Protein AF-F3G9L3-F1 (afdb_monomer_lite)

Organism: NCBI:txid629263

InterPro domains:
  IPR028082 Periplasmic binding protein-like I [SSF53822] (2-49)
  IPR046335 Transcriptional regulator LacI/GalR-like, sensor domain [PF13377] (2-50)

Sequence (50 aa):
AHMVPRLTSIRTPREEVGQRAAQVLLGLLDGVIQHPQVDLGFELVVRESS

Radius of gyration: 16.5 Å; chains: 1; bounding box: 32×22×40 Å

pLDDT: mean 91.05, std 8.26, range [57.72, 97.75]

Foldseek 3Di:
DDDPPDDWDKADPVVVVVVVVVVVVVCVVVVHDDDPDDDPDIDTRDGDHD

Secondary structure (DSSP, 8-state):
---SSPPPEEE--HHHHHHHHHHHHHHHHTT----S------EEE--TT-

Structure (mmCIF, N/CA/C/O backbone):
data_AF-F3G9L3-F1
#
_entry.id   AF-F3G9L3-F1
#
loop_
_atom_site.group_PDB
_atom_site.id
_atom_site.type_symbol
_atom_site.label_atom_id
_atom_site.label_alt_id
_atom_site.label_comp_id
_atom_site.label_asym_id
_atom_site.label_entity_id
_atom_site.label_seq_id
_atom_site.pdbx_PDB_ins_code
_atom_site.Cartn_x
_atom_site.Cartn_y
_atom_site.Cartn_z
_atom_site.occupancy
_atom_site.B_iso_or_equiv
_atom_site.auth_seq_id
_atom_site.auth_comp_id
_atom_site.auth_asym_id
_atom_site.auth_atom_id
_atom_site.pdbx_PDB_model_num
ATOM 1 N N . ALA A 1 1 ? 9.147 14.572 -20.218 1.00 57.72 1 ALA A N 1
ATOM 2 C CA . ALA A 1 1 ? 10.512 14.021 -20.103 1.00 57.72 1 ALA A CA 1
ATOM 3 C C . ALA A 1 1 ? 10.601 12.769 -20.968 1.00 57.72 1 ALA A C 1
ATOM 5 O O . ALA A 1 1 ? 9.775 11.884 -20.783 1.00 57.72 1 ALA A O 1
ATOM 6 N N . HIS A 1 2 ? 11.529 12.706 -21.926 1.00 77.81 2 HIS A N 1
ATOM 7 C CA . HIS A 1 2 ? 11.810 11.477 -22.675 1.00 77.81 2 HIS A CA 1
ATOM 8 C C . HIS A 1 2 ? 13.078 10.832 -22.117 1.00 77.81 2 HIS A C 1
ATOM 10 O O . HIS A 1 2 ? 14.111 11.487 -22.029 1.00 77.81 2 HIS A O 1
ATOM 16 N N . MET A 1 3 ? 12.971 9.565 -21.715 1.00 78.19 3 MET A N 1
ATOM 17 C CA . MET A 1 3 ? 14.096 8.716 -21.330 1.00 78.19 3 MET A CA 1
ATOM 18 C C . MET A 1 3 ? 14.210 7.635 -22.411 1.00 78.19 3 MET A C 1
ATOM 20 O O . MET A 1 3 ? 13.250 6.892 -22.627 1.00 78.19 3 MET A O 1
ATOM 24 N N . VAL A 1 4 ? 15.329 7.630 -23.139 1.00 82.88 4 VAL A N 1
ATOM 25 C CA . VAL A 1 4 ? 15.633 6.679 -24.218 1.00 82.88 4 VAL A CA 1
ATOM 26 C C . VAL A 1 4 ? 16.988 6.040 -23.900 1.00 82.88 4 VAL A C 1
ATOM 28 O O . VAL A 1 4 ? 17.937 6.788 -23.657 1.00 82.88 4 VAL A O 1
ATOM 31 N N . PRO A 1 5 ? 17.101 4.700 -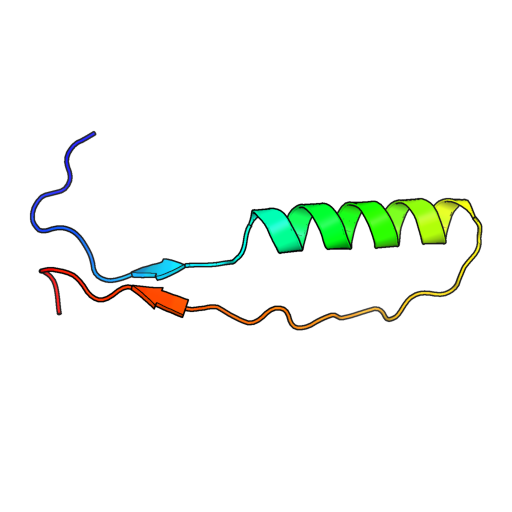23.893 1.00 86.31 5 PRO A N 1
ATOM 32 C CA . PRO A 1 5 ? 16.032 3.717 -24.108 1.00 86.31 5 PRO A CA 1
ATOM 33 C C . PRO A 1 5 ? 15.012 3.689 -22.958 1.00 86.31 5 PRO A C 1
AT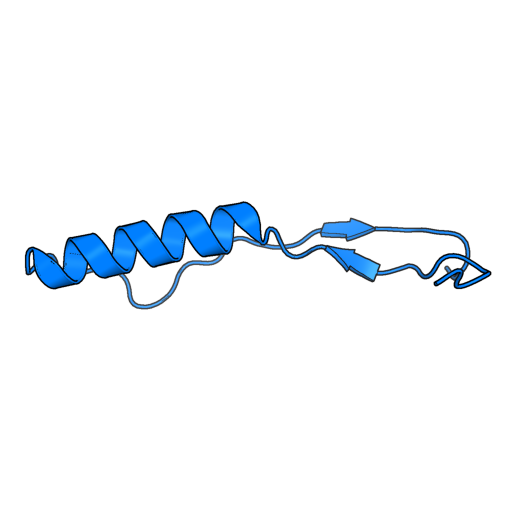OM 35 O O . PRO A 1 5 ? 15.291 4.130 -21.840 1.00 86.31 5 PRO A O 1
ATOM 38 N N . ARG A 1 6 ? 13.804 3.180 -23.219 1.00 88.06 6 ARG A N 1
ATOM 39 C CA . ARG A 1 6 ? 12.784 3.012 -22.180 1.00 88.06 6 ARG A CA 1
ATOM 40 C C . ARG A 1 6 ? 13.247 1.948 -21.187 1.00 88.06 6 ARG A C 1
ATOM 42 O O . ARG A 1 6 ? 13.490 0.804 -21.560 1.00 88.06 6 ARG A O 1
ATOM 49 N N . LEU A 1 7 ? 13.292 2.324 -19.914 1.00 92.06 7 LEU A N 1
ATOM 50 C CA . LEU A 1 7 ? 13.818 1.481 -18.846 1.00 92.06 7 LEU A CA 1
ATOM 51 C C . LEU A 1 7 ? 12.865 0.331 -18.476 1.00 92.06 7 LEU A C 1
ATOM 53 O O . LEU A 1 7 ? 11.664 0.551 -18.296 1.00 92.06 7 LEU A O 1
ATOM 57 N N . THR A 1 8 ? 13.395 -0.875 -18.302 1.00 93.50 8 THR A N 1
ATOM 58 C CA . THR A 1 8 ? 12.726 -1.992 -17.623 1.00 93.50 8 THR A CA 1
ATOM 59 C C . THR A 1 8 ? 12.530 -1.642 -16.148 1.00 93.50 8 THR A C 1
ATOM 61 O O . THR A 1 8 ? 13.465 -1.230 -15.470 1.00 93.50 8 THR A O 1
ATOM 64 N N . SER A 1 9 ? 11.307 -1.756 -15.632 1.00 95.38 9 SER A N 1
ATOM 65 C CA . SER A 1 9 ? 10.961 -1.228 -14.303 1.00 95.38 9 SER A CA 1
ATOM 66 C C . SER A 1 9 ? 9.969 -2.108 -13.563 1.00 95.38 9 SER A C 1
ATOM 68 O O . SER A 1 9 ? 9.124 -2.735 -14.192 1.00 95.38 9 SER A O 1
ATOM 70 N N . ILE A 1 10 ? 9.952 -2.024 -12.237 1.00 96.44 10 ILE A N 1
ATOM 71 C CA . ILE A 1 10 ? 8.855 -2.566 -11.433 1.00 96.44 10 ILE A CA 1
ATOM 72 C C . ILE A 1 10 ? 7.667 -1.596 -11.431 1.00 96.44 10 ILE A C 1
ATOM 74 O O . ILE A 1 10 ? 7.818 -0.406 -11.145 1.00 96.44 10 ILE A O 1
ATOM 78 N N . ARG A 1 11 ? 6.476 -2.106 -11.750 1.00 95.38 11 ARG A N 1
ATOM 79 C CA . ARG A 1 11 ? 5.199 -1.415 -11.587 1.00 95.38 11 ARG A CA 1
ATOM 80 C C . ARG A 1 11 ? 4.567 -1.842 -10.270 1.00 95.38 11 ARG A C 1
ATOM 82 O O . ARG A 1 11 ? 4.127 -2.975 -10.119 1.00 95.38 11 ARG A O 1
ATOM 89 N N . THR A 1 12 ? 4.483 -0.899 -9.346 1.00 97.25 12 THR A N 1
ATOM 90 C CA . THR A 1 12 ? 3.671 -1.026 -8.132 1.00 97.25 12 THR A CA 1
ATOM 91 C C . THR A 1 12 ? 2.210 -0.674 -8.457 1.00 97.25 12 THR A C 1
ATOM 93 O O . THR A 1 12 ? 1.995 0.332 -9.148 1.00 97.25 12 THR A O 1
ATOM 96 N N . PRO A 1 13 ? 1.206 -1.427 -7.969 1.00 96.75 13 PRO A N 1
ATOM 97 C CA . PRO A 1 13 ? -0.215 -1.156 -8.218 1.00 96.75 13 PRO A CA 1
ATOM 98 C C . PRO A 1 13 ? -0.711 0.043 -7.387 1.00 96.75 13 PRO A C 1
ATOM 100 O O . PRO A 1 13 ? -1.402 -0.095 -6.384 1.00 96.75 13 PRO A O 1
ATOM 103 N N . ARG A 1 14 ? -0.319 1.262 -7.780 1.00 96.56 14 ARG A N 1
ATOM 104 C CA . ARG A 1 14 ? -0.535 2.489 -6.981 1.00 96.56 14 ARG A CA 1
ATOM 105 C C . ARG A 1 14 ? -2.002 2.802 -6.689 1.00 96.56 14 ARG A C 1
ATOM 107 O O . ARG A 1 14 ? -2.297 3.345 -5.630 1.00 96.56 14 ARG A O 1
ATOM 114 N N . GLU A 1 15 ? -2.894 2.484 -7.619 1.00 97.75 15 GLU A N 1
ATOM 115 C CA . GLU A 1 15 ? -4.336 2.667 -7.436 1.00 97.75 15 GLU A CA 1
ATOM 116 C C . GLU A 1 15 ? -4.868 1.767 -6.317 1.00 97.75 15 GLU A C 1
ATOM 118 O O . GLU A 1 15 ? -5.478 2.257 -5.369 1.00 97.75 15 GLU A O 1
ATOM 123 N N . GLU A 1 16 ? -4.547 0.474 -6.375 1.00 97.00 16 GLU A N 1
ATOM 124 C CA . GLU A 1 16 ? -4.964 -0.510 -5.376 1.00 97.00 16 GLU A CA 1
ATOM 125 C C . GLU A 1 16 ? -4.364 -0.212 -3.998 1.00 97.00 16 GLU A C 1
ATOM 127 O O . GLU A 1 16 ? -5.063 -0.288 -2.989 1.00 97.00 16 GLU A O 1
ATOM 132 N N . VAL A 1 17 ? -3.101 0.233 -3.952 1.00 96.62 17 VAL A N 1
ATOM 133 C CA . VAL A 1 17 ? -2.471 0.734 -2.719 1.00 96.62 17 VAL A CA 1
ATOM 134 C C . VAL A 1 17 ? -3.300 1.867 -2.111 1.00 96.62 17 VAL A C 1
ATOM 136 O O . VAL A 1 17 ? -3.600 1.835 -0.918 1.00 96.62 17 VAL A O 1
ATOM 139 N N . GLY A 1 18 ? -3.696 2.859 -2.913 1.00 96.69 18 GLY A N 1
ATOM 140 C CA . GLY A 1 18 ? -4.497 3.990 -2.443 1.00 96.69 18 GLY A CA 1
ATOM 141 C C . GLY A 1 18 ? -5.882 3.566 -1.959 1.00 96.69 18 GLY A C 1
ATOM 142 O O . GLY A 1 18 ? -6.306 3.954 -0.869 1.00 96.69 18 GLY A O 1
ATOM 143 N N . GLN A 1 19 ? -6.565 2.722 -2.733 1.00 97.44 19 GLN A N 1
ATOM 144 C CA . GLN A 1 19 ? -7.881 2.199 -2.380 1.00 97.44 19 GLN A CA 1
ATOM 145 C C . GLN A 1 19 ? -7.832 1.399 -1.074 1.00 97.44 19 GLN A C 1
ATOM 147 O O . GLN A 1 19 ? -8.650 1.625 -0.179 1.00 97.44 19 GLN A O 1
ATOM 152 N N . ARG A 1 20 ? -6.850 0.501 -0.928 1.00 95.44 20 ARG A N 1
ATOM 153 C CA . ARG A 1 20 ? -6.692 -0.307 0.281 1.00 95.44 20 ARG A CA 1
ATOM 154 C C . ARG A 1 20 ? -6.348 0.554 1.491 1.00 95.44 20 ARG A C 1
ATOM 156 O O . ARG A 1 20 ? -6.920 0.345 2.557 1.00 95.44 20 ARG A O 1
ATOM 163 N N . ALA A 1 21 ? -5.464 1.538 1.332 1.00 94.38 21 ALA A N 1
ATOM 164 C CA . ALA A 1 21 ? -5.117 2.468 2.402 1.00 94.38 21 ALA A CA 1
ATOM 165 C C . ALA A 1 21 ? -6.338 3.272 2.879 1.00 94.38 21 ALA A C 1
ATOM 167 O O . ALA A 1 21 ? -6.553 3.398 4.084 1.00 94.38 21 ALA A O 1
ATOM 168 N N . ALA A 1 22 ? -7.171 3.757 1.953 1.00 96.12 22 ALA A N 1
ATOM 169 C CA . ALA A 1 22 ? -8.397 4.473 2.291 1.00 96.12 22 ALA A CA 1
ATOM 170 C C . ALA A 1 22 ? -9.383 3.584 3.067 1.00 96.12 22 ALA A C 1
ATOM 172 O O . ALA A 1 22 ? -9.914 4.005 4.091 1.00 96.12 22 ALA A O 1
ATOM 173 N N . GLN A 1 23 ? -9.584 2.338 2.628 1.00 94.50 23 GLN A N 1
ATOM 174 C CA . GLN A 1 23 ? -10.443 1.374 3.325 1.00 94.50 23 GLN A CA 1
ATOM 175 C C . GLN A 1 23 ? -9.944 1.065 4.739 1.00 94.50 23 GLN A C 1
ATOM 177 O O . GLN A 1 23 ? -10.738 1.038 5.676 1.00 94.50 23 GLN A O 1
ATOM 182 N N . VAL A 1 24 ? -8.632 0.859 4.902 1.00 93.81 24 VAL A N 1
ATOM 183 C CA . VAL A 1 24 ? -8.028 0.632 6.221 1.00 93.81 24 VAL A CA 1
ATOM 184 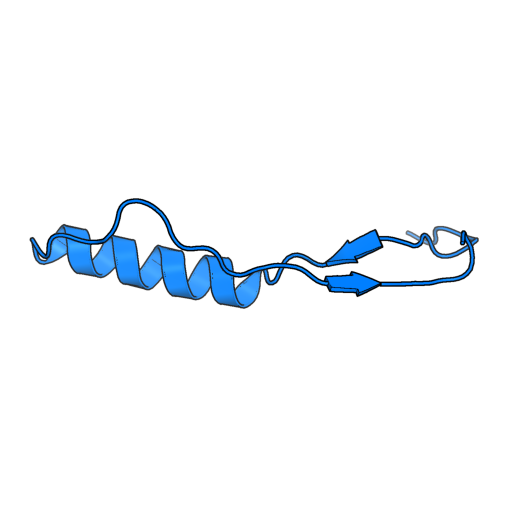C C . VAL A 1 24 ? -8.255 1.844 7.118 1.00 93.81 24 VAL A C 1
ATOM 186 O O . VAL A 1 24 ? -8.697 1.674 8.250 1.00 93.81 24 VAL A O 1
ATOM 189 N N . LEU A 1 25 ? -8.019 3.060 6.616 1.00 94.31 25 LEU A N 1
ATOM 190 C CA . LEU A 1 25 ? -8.217 4.284 7.390 1.00 94.31 25 LEU A CA 1
ATOM 191 C C . LEU A 1 25 ? -9.672 4.450 7.846 1.00 94.31 25 LEU A C 1
ATOM 193 O O . LEU A 1 25 ? -9.904 4.733 9.017 1.00 94.31 25 LEU A O 1
ATOM 197 N N . LEU A 1 26 ? -10.641 4.242 6.953 1.00 95.69 26 LEU A N 1
ATOM 198 C CA . LEU A 1 26 ? -12.063 4.309 7.302 1.00 95.69 26 LEU A CA 1
ATOM 199 C C . LEU A 1 26 ? -12.432 3.253 8.352 1.00 95.69 26 LEU A C 1
ATOM 201 O O . LEU A 1 26 ? -13.060 3.582 9.352 1.00 95.69 26 LEU A O 1
ATOM 205 N N . GLY A 1 27 ? -11.953 2.017 8.193 1.00 94.56 27 GLY A N 1
ATOM 206 C CA . GLY A 1 27 ? -12.169 0.964 9.185 1.00 94.56 27 GLY A CA 1
ATOM 207 C C . GLY A 1 27 ? -11.593 1.310 10.561 1.00 94.56 27 GLY A C 1
ATOM 208 O O . GLY A 1 27 ? -12.227 1.024 11.572 1.00 94.56 27 GLY A O 1
ATOM 209 N N . LEU A 1 28 ? -10.427 1.963 10.616 1.00 93.25 28 LEU A N 1
ATOM 210 C CA . LEU A 1 28 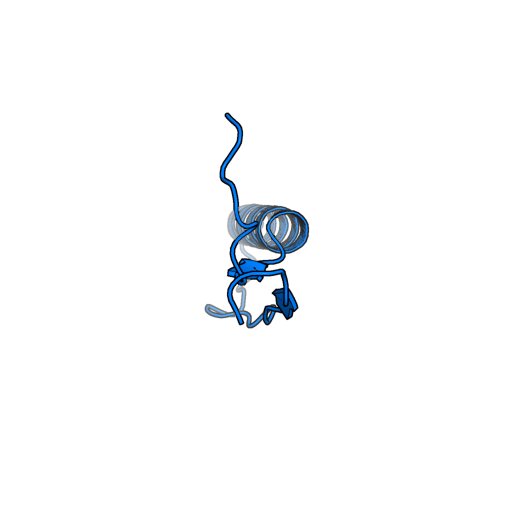? -9.845 2.437 11.876 1.00 93.25 28 LEU A CA 1
ATOM 211 C C . LEU A 1 28 ? -10.704 3.521 12.540 1.00 93.25 28 LEU A C 1
ATOM 213 O O . LEU A 1 28 ? -10.852 3.501 13.760 1.00 93.25 28 LEU A O 1
ATOM 217 N N . LEU A 1 29 ? -11.280 4.442 11.758 1.00 96.00 29 LEU A N 1
ATOM 218 C CA . LEU A 1 29 ? -12.206 5.459 12.273 1.00 96.00 29 LEU A CA 1
ATOM 219 C C . LEU A 1 29 ? -13.478 4.829 12.858 1.00 96.00 29 LEU A C 1
ATOM 221 O O . LEU A 1 29 ? -13.975 5.304 13.876 1.00 96.00 29 LEU A O 1
ATOM 225 N N . ASP A 1 30 ? -13.939 3.726 12.271 1.00 97.00 30 ASP A N 1
ATOM 226 C CA . ASP A 1 30 ? -15.094 2.955 12.744 1.00 97.00 30 ASP A CA 1
ATOM 227 C C . ASP A 1 30 ? -14.750 1.981 13.894 1.00 97.00 30 ASP A C 1
ATOM 229 O O . ASP A 1 30 ? -15.601 1.215 14.348 1.00 97.00 30 ASP A O 1
ATOM 233 N N . GLY A 1 31 ? -13.503 1.980 14.382 1.00 95.12 31 GLY A N 1
ATOM 234 C CA . GLY A 1 31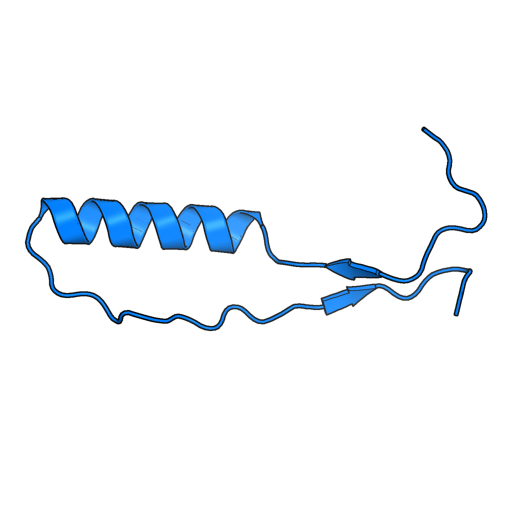 ? -13.049 1.104 15.468 1.00 95.12 31 GLY A CA 1
ATOM 235 C C . GLY A 1 31 ? -12.868 -0.364 15.064 1.00 95.12 31 GLY A C 1
ATOM 236 O O . GLY A 1 31 ? -12.771 -1.239 15.927 1.00 95.12 31 GLY A O 1
ATOM 237 N N . VAL A 1 32 ? -12.811 -0.661 13.765 1.00 93.88 32 VAL A N 1
ATOM 238 C CA . VAL A 1 32 ? -12.599 -2.014 13.246 1.00 93.88 32 VAL A CA 1
ATOM 239 C C . VAL A 1 32 ? -11.110 -2.348 13.263 1.00 93.88 32 VAL A C 1
ATOM 241 O O . VAL A 1 32 ? -10.294 -1.667 12.640 1.00 93.88 32 VAL A O 1
ATOM 244 N N . ILE A 1 33 ? -10.749 -3.449 13.924 1.00 84.38 33 ILE A N 1
ATOM 245 C CA . ILE A 1 33 ? -9.372 -3.952 13.916 1.00 84.38 33 ILE A CA 1
ATOM 246 C C . ILE A 1 33 ? -9.047 -4.515 12.528 1.00 84.38 33 ILE A C 1
ATOM 248 O O . ILE A 1 33 ? -9.676 -5.464 12.062 1.00 84.38 33 ILE A O 1
ATOM 252 N N . GLN A 1 34 ? -8.045 -3.925 11.876 1.00 83.38 34 GLN A N 1
ATOM 253 C CA . GLN A 1 34 ? -7.562 -4.331 10.556 1.00 83.38 34 GLN A CA 1
ATOM 254 C C . GLN A 1 34 ? -6.242 -5.101 10.660 1.00 83.38 34 GLN A C 1
ATOM 256 O O . GLN A 1 34 ? -5.483 -4.949 11.618 1.00 83.38 34 GLN A O 1
ATOM 261 N N . HIS A 1 35 ? -5.945 -5.911 9.641 1.00 81.25 35 HIS A N 1
ATOM 262 C CA . HIS A 1 35 ? -4.647 -6.574 9.532 1.00 81.25 35 HIS A CA 1
ATOM 263 C C . HIS A 1 35 ? -3.544 -5.529 9.300 1.00 81.25 35 HIS A C 1
ATOM 265 O O . HIS A 1 35 ? -3.701 -4.679 8.420 1.00 81.25 35 HIS A O 1
ATOM 271 N N . PRO A 1 36 ? -2.418 -5.599 10.032 1.00 78.81 36 PRO A N 1
ATOM 272 C CA . PRO A 1 36 ? -1.380 -4.571 9.976 1.00 78.81 36 PRO A CA 1
ATOM 273 C C . PRO A 1 36 ? -0.595 -4.562 8.656 1.00 78.81 36 PRO A C 1
ATOM 275 O O .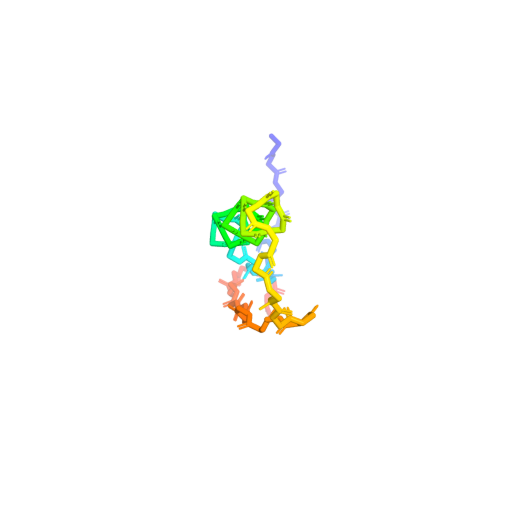 PRO A 1 36 ? 0.088 -3.586 8.362 1.00 78.81 36 PRO A O 1
ATOM 278 N N . GLN A 1 37 ? -0.681 -5.631 7.858 1.00 88.25 37 GLN A N 1
ATOM 279 C CA . GLN A 1 37 ? 0.052 -5.779 6.605 1.00 88.25 37 GLN A CA 1
ATOM 280 C C . GLN A 1 37 ? -0.828 -6.430 5.538 1.00 88.25 37 GLN A C 1
ATOM 282 O O . GLN A 1 37 ? -1.556 -7.385 5.810 1.00 88.25 37 GLN A O 1
ATOM 287 N N . VAL A 1 38 ? -0.728 -5.913 4.314 1.00 89.81 38 VAL A N 1
ATOM 288 C CA . VAL A 1 38 ? -1.395 -6.446 3.125 1.00 89.81 38 VAL A CA 1
ATOM 289 C C . VAL A 1 38 ? -0.372 -6.466 1.999 1.00 89.81 38 VAL A C 1
ATOM 291 O O . VAL A 1 38 ? 0.241 -5.439 1.715 1.00 89.81 38 VAL A O 1
ATOM 294 N N . ASP A 1 39 ? -0.172 -7.631 1.392 1.00 93.88 39 ASP A N 1
ATOM 295 C CA . ASP A 1 39 ? 0.633 -7.765 0.181 1.00 93.88 39 ASP A CA 1
ATOM 296 C C . ASP A 1 39 ? -0.266 -7.564 -1.044 1.00 93.88 39 ASP A C 1
ATOM 298 O O . ASP A 1 39 ? -1.303 -8.214 -1.165 1.00 93.88 39 ASP A O 1
ATOM 302 N N . LEU A 1 40 ? 0.120 -6.637 -1.917 1.00 95.12 40 LEU A N 1
ATOM 303 C CA . LEU A 1 40 ? -0.578 -6.311 -3.166 1.00 95.12 40 LEU A CA 1
ATOM 304 C C . LEU A 1 40 ? 0.259 -6.687 -4.400 1.00 95.12 40 LEU A C 1
ATOM 306 O O . LEU A 1 40 ? -0.155 -6.462 -5.533 1.00 95.12 40 LEU A O 1
ATOM 310 N N . GLY A 1 41 ? 1.454 -7.246 -4.191 1.00 96.31 41 GLY A N 1
ATOM 311 C CA . GLY A 1 41 ? 2.369 -7.619 -5.257 1.00 96.31 41 GLY A CA 1
ATOM 312 C C . GLY A 1 41 ? 2.898 -6.441 -6.082 1.00 96.31 41 GLY A C 1
ATOM 313 O O . GLY A 1 41 ? 2.818 -5.262 -5.720 1.00 96.31 41 GLY A O 1
ATOM 314 N N . PHE A 1 42 ? 3.511 -6.791 -7.208 1.00 97.06 42 PHE A N 1
ATOM 315 C CA . PHE A 1 42 ? 4.033 -5.873 -8.214 1.00 97.06 42 PHE A CA 1
ATOM 316 C C . PHE A 1 42 ? 4.252 -6.618 -9.532 1.00 97.06 42 PHE A C 1
ATOM 318 O O . PHE A 1 42 ? 4.262 -7.847 -9.577 1.00 97.06 42 PHE A O 1
ATOM 325 N N . GLU A 1 43 ? 4.499 -5.871 -10.604 1.00 97.25 43 GLU A N 1
ATOM 326 C CA . GLU A 1 43 ? 4.771 -6.439 -11.925 1.00 97.25 43 GLU A CA 1
ATOM 327 C C . GLU A 1 43 ? 6.111 -5.966 -12.484 1.00 97.25 43 GLU A C 1
ATOM 329 O O . GLU A 1 43 ? 6.459 -4.788 -12.386 1.00 97.25 43 GLU A O 1
ATOM 334 N N . LEU A 1 44 ? 6.852 -6.865 -13.134 1.00 96.06 44 LEU A N 1
ATOM 335 C CA . LEU A 1 44 ? 8.015 -6.487 -13.931 1.00 96.06 44 LEU A CA 1
ATOM 336 C C . LEU A 1 44 ? 7.557 -5.996 -15.306 1.00 96.06 44 LEU A C 1
ATOM 338 O O . LEU A 1 44 ? 6.971 -6.742 -16.084 1.00 96.06 44 LEU A O 1
ATOM 342 N N . VAL A 1 45 ? 7.880 -4.748 -15.633 1.00 94.94 45 VAL A N 1
ATOM 343 C CA . VAL A 1 45 ? 7.619 -4.164 -16.948 1.00 94.94 45 VAL A CA 1
ATOM 344 C C . VAL A 1 45 ? 8.909 -4.149 -17.748 1.00 94.94 45 VAL A C 1
ATOM 346 O O . VAL A 1 45 ? 9.718 -3.230 -17.615 1.00 94.94 45 VAL A O 1
ATOM 349 N N . VAL A 1 46 ? 9.080 -5.173 -18.576 1.00 93.00 46 VAL A N 1
ATOM 350 C CA . VAL A 1 46 ? 10.213 -5.326 -19.496 1.00 93.00 46 VAL A CA 1
ATOM 351 C C . VAL A 1 46 ? 10.106 -4.320 -20.641 1.00 93.00 46 VAL A C 1
ATOM 353 O O . VAL A 1 46 ? 9.032 -4.120 -21.212 1.00 93.00 46 VAL A O 1
ATOM 356 N N . ARG A 1 47 ? 11.218 -3.651 -20.949 1.00 91.75 47 ARG A N 1
ATOM 357 C CA . ARG A 1 47 ? 11.361 -2.676 -22.035 1.00 91.75 47 ARG A CA 1
ATOM 358 C C . ARG A 1 47 ? 12.729 -2.843 -22.711 1.00 91.75 47 ARG A C 1
ATOM 360 O O . ARG A 1 47 ? 13.292 -3.928 -22.717 1.00 91.75 47 ARG A O 1
ATOM 367 N N . GLU A 1 48 ? 13.236 -1.776 -23.317 1.00 89.62 48 GLU A N 1
ATOM 368 C CA . GLU A 1 48 ? 14.404 -1.778 -24.205 1.00 89.62 48 GLU A CA 1
ATOM 369 C C . GLU A 1 48 ? 15.741 -1.894 -23.456 1.00 89.62 48 GLU A C 1
ATOM 371 O O . GLU A 1 48 ? 16.769 -2.110 -24.084 1.00 89.62 48 GLU A O 1
ATOM 376 N N . SER A 1 49 ? 15.746 -1.729 -22.130 1.00 83.00 49 SER A N 1
ATOM 377 C CA . SER A 1 49 ? 16.959 -1.749 -21.299 1.00 83.00 49 SER A CA 1
ATOM 378 C C . SER A 1 49 ? 17.228 -3.098 -20.614 1.00 83.00 49 SER A C 1
ATOM 380 O O . SER A 1 49 ? 17.831 -3.114 -19.538 1.00 83.00 49 SER A O 1
ATOM 382 N N . SER A 1 50 ? 16.670 -4.187 -21.142 1.00 64.69 50 SER A N 1
ATOM 383 C CA . SER A 1 50 ? 16.787 -5.532 -20.567 1.00 64.69 50 SER A CA 1
ATOM 384 C C . SER A 1 50 ? 17.996 -6.296 -21.075 1.00 64.69 50 SER A C 1
ATOM 386 O O . SER A 1 50 ? 18.340 -6.132 -22.264 1.00 64.69 50 SER A O 1
#